Protein AF-A0A7X8HCX0-F1 (afdb_monomer_lite)

pLDDT: mean 92.78, std 3.49, range [80.56, 96.75]

Radius of gyration: 9.72 Å; chains: 1; bounding box: 22×21×20 Å

Sequence (40 aa):
MIELTQLSGKTFWINPHQIEYIEKNPDTTLIMLSGKRIVV

Foldseek 3Di:
DDWDAAPVRDIDDDDPVQFPDWDPDVWIWTQGVVRDIGTD

Secondary structure (DSSP, 8-state):
-EEEE-TTS-EEEE-GGGEEEEEESSSEEEEETTS-EEE-

Structure (mmCIF, N/CA/C/O backbone):
data_AF-A0A7X8HCX0-F1
#
_entry.id   AF-A0A7X8HCX0-F1
#
loop_
_atom_site.group_PDB
_atom_site.id
_atom_site.type_symbol
_atom_site.label_atom_id
_atom_site.label_alt_id
_atom_site.label_comp_id
_atom_site.label_asym_id
_atom_site.label_entity_id
_atom_site.label_seq_id
_atom_site.pdbx_PDB_ins_code
_atom_site.Cartn_x
_atom_site.Cartn_y
_atom_site.Cartn_z
_atom_site.occupancy
_atom_site.B_iso_or_equiv
_atom_site.auth_seq_id
_atom_site.auth_comp_i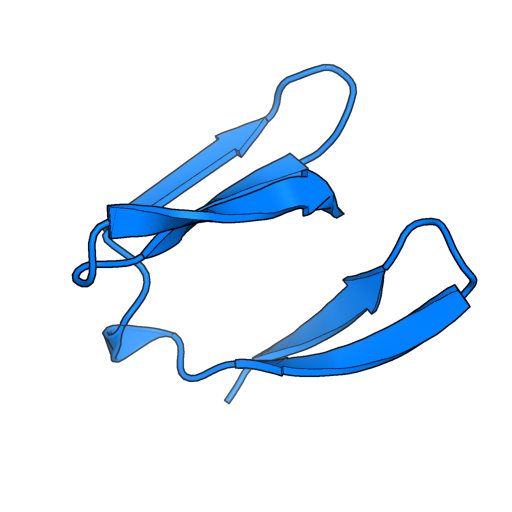d
_atom_site.auth_asym_id
_atom_site.auth_atom_id
_atom_site.pdbx_PDB_model_num
ATOM 1 N N . MET A 1 1 ? 8.354 -5.394 4.418 1.00 90.31 1 MET A N 1
ATOM 2 C CA . MET A 1 1 ? 6.878 -5.499 4.415 1.00 90.31 1 MET A CA 1
ATOM 3 C C . MET A 1 1 ? 6.322 -4.130 4.754 1.00 90.31 1 MET A C 1
ATOM 5 O O . MET A 1 1 ? 6.900 -3.490 5.622 1.00 90.31 1 MET A O 1
ATOM 9 N N . ILE A 1 2 ? 5.283 -3.674 4.056 1.00 93.94 2 ILE A N 1
ATOM 10 C CA . ILE A 1 2 ? 4.616 -2.386 4.310 1.00 93.94 2 ILE A CA 1
ATOM 11 C C . ILE A 1 2 ? 3.184 -2.677 4.759 1.00 93.94 2 ILE A C 1
ATOM 13 O O . ILE A 1 2 ? 2.499 -3.465 4.103 1.00 93.94 2 ILE A O 1
ATOM 17 N N . GLU A 1 3 ? 2.759 -2.072 5.866 1.00 95.56 3 GLU A N 1
ATOM 18 C CA . GLU A 1 3 ? 1.366 -2.089 6.314 1.00 95.56 3 GLU A CA 1
ATOM 19 C C . GLU A 1 3 ? 0.596 -0.964 5.623 1.00 95.56 3 GLU A C 1
ATOM 21 O O . GLU A 1 3 ? 1.051 0.179 5.584 1.00 95.56 3 GLU A O 1
ATOM 26 N N . LEU A 1 4 ? -0.563 -1.297 5.065 1.00 93.81 4 LEU A N 1
ATOM 27 C CA . LEU A 1 4 ? -1.474 -0.352 4.439 1.00 93.81 4 LEU A CA 1
ATOM 28 C C . LEU A 1 4 ? -2.877 -0.540 4.997 1.00 93.81 4 LEU A C 1
ATOM 30 O O . LEU A 1 4 ? -3.276 -1.644 5.372 1.00 93.81 4 LEU A O 1
ATOM 34 N N . THR A 1 5 ? -3.642 0.544 4.988 1.00 94.19 5 THR A N 1
ATOM 35 C CA . THR A 1 5 ? -5.054 0.544 5.365 1.00 94.19 5 THR A CA 1
ATOM 36 C C . THR A 1 5 ? -5.869 0.881 4.129 1.00 94.19 5 THR A C 1
ATOM 38 O O . THR A 1 5 ? -5.603 1.883 3.480 1.00 94.19 5 THR A O 1
ATOM 41 N N . GLN A 1 6 ? -6.828 0.029 3.769 1.00 90.12 6 GLN A N 1
ATOM 42 C CA . GLN A 1 6 ? -7.767 0.328 2.686 1.00 90.12 6 GLN A CA 1
ATOM 43 C C . GLN A 1 6 ? -8.736 1.432 3.111 1.00 90.12 6 GLN A C 1
ATOM 45 O O . GLN A 1 6 ? -9.012 1.587 4.300 1.00 90.12 6 GLN A O 1
ATOM 50 N N . LEU A 1 7 ? -9.380 2.078 2.139 1.00 87.06 7 LEU A N 1
ATOM 51 C CA . LEU A 1 7 ? -10.472 3.033 2.376 1.00 87.06 7 LEU A CA 1
ATOM 52 C C . LEU A 1 7 ? -11.617 2.458 3.237 1.00 87.06 7 LEU A C 1
ATOM 54 O O . LEU A 1 7 ? -12.320 3.198 3.917 1.00 87.06 7 LEU A O 1
ATOM 58 N N . SER A 1 8 ? -11.788 1.130 3.261 1.00 87.81 8 SER A N 1
ATOM 59 C CA . SER A 1 8 ? -12.761 0.443 4.122 1.00 87.81 8 SER A CA 1
ATOM 60 C C . SER A 1 8 ? -12.302 0.256 5.581 1.00 87.81 8 SER A C 1
ATOM 62 O O . SER A 1 8 ? -12.979 -0.435 6.339 1.00 87.81 8 SER A O 1
ATOM 64 N N . GLY A 1 9 ? -11.125 0.761 5.965 1.00 91.56 9 GLY A N 1
ATOM 65 C CA . GLY A 1 9 ? -10.524 0.598 7.296 1.00 91.56 9 GLY A CA 1
ATOM 66 C C . GLY A 1 9 ? -9.820 -0.744 7.537 1.00 91.56 9 GLY A C 1
ATOM 67 O O . GLY A 1 9 ? -9.353 -1.004 8.644 1.00 91.56 9 GLY A O 1
ATOM 68 N N . LYS A 1 10 ? -9.728 -1.620 6.527 1.00 93.69 10 LYS A N 1
ATOM 69 C CA . LYS A 1 10 ? -9.062 -2.924 6.660 1.00 93.69 10 LYS A CA 1
ATOM 70 C C . LYS A 1 10 ? -7.552 -2.781 6.484 1.00 93.69 10 LYS A C 1
ATOM 72 O O . LYS A 1 10 ? -7.103 -2.316 5.436 1.00 93.69 10 LYS A O 1
ATOM 77 N N . THR A 1 11 ? -6.783 -3.258 7.458 1.00 95.81 11 THR A N 1
ATOM 78 C CA . THR A 1 11 ? -5.321 -3.316 7.368 1.00 95.81 11 THR A CA 1
ATOM 79 C C . THR A 1 11 ? -4.856 -4.574 6.638 1.00 95.81 11 THR A C 1
ATOM 81 O O . THR A 1 11 ? -5.459 -5.650 6.727 1.00 95.81 11 THR A O 1
ATOM 84 N N . PHE A 1 12 ? -3.792 -4.438 5.857 1.00 94.12 12 PHE A N 1
ATOM 85 C CA . PHE A 1 12 ? -3.158 -5.537 5.143 1.00 94.12 12 PHE A CA 1
ATOM 86 C C . PHE A 1 12 ? -1.684 -5.232 4.895 1.00 94.12 12 PHE A C 1
ATOM 88 O O . PHE A 1 12 ? -1.240 -4.087 4.942 1.00 94.12 12 PHE A O 1
ATOM 95 N N . TRP A 1 13 ? -0.927 -6.285 4.608 1.00 95.38 13 TRP A N 1
ATOM 96 C CA . TRP A 1 13 ? 0.508 -6.196 4.394 1.00 95.38 13 TRP A CA 1
ATOM 97 C C . TRP A 1 13 ? 0.847 -6.479 2.941 1.00 95.38 13 TRP A C 1
ATOM 99 O O . TRP A 1 13 ? 0.330 -7.431 2.350 1.00 95.38 13 TRP A O 1
ATOM 109 N N . ILE A 1 14 ? 1.755 -5.684 2.382 1.00 93.94 14 ILE A N 1
ATOM 110 C CA . ILE A 1 14 ? 2.290 -5.901 1.040 1.00 93.94 14 ILE A CA 1
ATOM 111 C C . ILE A 1 14 ? 3.807 -6.045 1.053 1.00 93.94 14 ILE A C 1
ATOM 113 O O . ILE A 1 14 ? 4.522 -5.492 1.900 1.00 93.94 14 ILE A O 1
ATOM 117 N N . ASN A 1 15 ? 4.303 -6.797 0.076 1.00 95.31 15 ASN A N 1
ATOM 118 C CA . ASN A 1 15 ? 5.725 -6.889 -0.188 1.00 95.31 15 ASN A CA 1
ATOM 119 C C . ASN A 1 15 ? 6.156 -5.686 -1.050 1.00 95.31 15 ASN A C 1
ATOM 121 O O . ASN A 1 15 ? 5.718 -5.599 -2.197 1.00 95.31 15 ASN A O 1
ATOM 125 N N . PRO A 1 16 ? 7.017 -4.781 -0.548 1.00 92.69 16 PRO A N 1
ATOM 126 C CA . PRO A 1 16 ? 7.461 -3.615 -1.311 1.00 92.69 16 PRO A CA 1
ATOM 127 C C . PRO A 1 16 ? 8.204 -3.980 -2.597 1.00 92.69 16 PRO A C 1
ATOM 129 O O . PRO A 1 16 ? 8.101 -3.258 -3.578 1.00 92.69 16 PRO A O 1
ATOM 132 N N . HIS A 1 17 ? 8.891 -5.125 -2.631 1.00 95.69 17 HIS A N 1
ATOM 133 C CA . HIS A 1 17 ? 9.606 -5.583 -3.8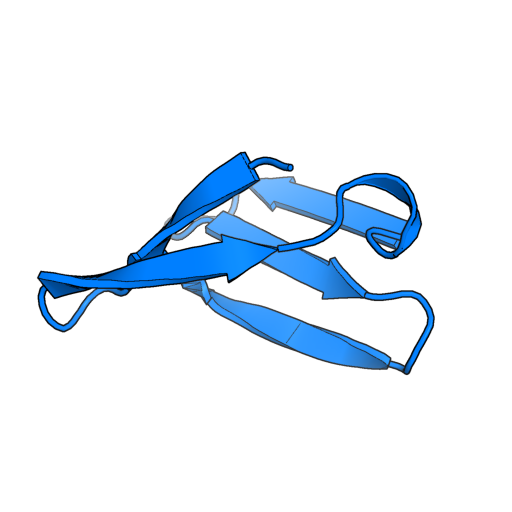26 1.00 95.69 17 HIS A CA 1
ATOM 134 C C . HIS A 1 17 ? 8.674 -5.987 -4.976 1.00 95.69 17 HIS A C 1
ATOM 136 O O . HIS A 1 17 ? 9.142 -6.259 -6.074 1.00 95.69 17 HIS A O 1
ATOM 142 N N . GLN A 1 18 ? 7.367 -6.079 -4.721 1.00 95.25 18 GLN A N 1
ATOM 143 C CA . GLN A 1 18 ? 6.367 -6.354 -5.747 1.00 95.25 18 GLN A CA 1
ATOM 144 C C . GLN A 1 18 ? 5.664 -5.090 -6.248 1.00 95.25 18 GLN A C 1
ATOM 146 O O . GLN A 1 18 ? 4.798 -5.208 -7.110 1.00 95.25 18 GLN A O 1
ATOM 151 N N . ILE A 1 19 ? 6.000 -3.913 -5.717 1.00 95.81 19 ILE A N 1
ATOM 152 C CA . ILE A 1 19 ? 5.472 -2.635 -6.193 1.00 95.81 19 ILE A CA 1
ATOM 153 C C . ILE A 1 19 ? 6.301 -2.212 -7.405 1.00 95.81 19 ILE A C 1
ATOM 155 O O . ILE A 1 19 ? 7.526 -2.167 -7.340 1.00 95.81 19 ILE A O 1
ATOM 159 N N . GLU A 1 20 ? 5.624 -1.906 -8.501 1.00 96.75 20 GLU A N 1
ATOM 160 C CA . GLU A 1 20 ? 6.230 -1.335 -9.698 1.00 96.75 20 GLU A CA 1
ATOM 161 C C . GLU A 1 20 ? 6.417 0.175 -9.523 1.00 96.75 20 GLU A C 1
ATOM 163 O O . GLU A 1 20 ? 7.530 0.685 -9.629 1.00 96.75 20 GLU A O 1
ATOM 168 N N . TYR A 1 21 ? 5.338 0.885 -9.182 1.00 94.81 21 TYR A N 1
ATOM 169 C CA . TYR A 1 21 ? 5.360 2.303 -8.830 1.00 94.81 21 TYR A CA 1
ATOM 170 C C . TYR A 1 21 ? 4.118 2.692 -8.011 1.00 94.81 21 TYR A C 1
ATOM 172 O O . TYR A 1 21 ? 3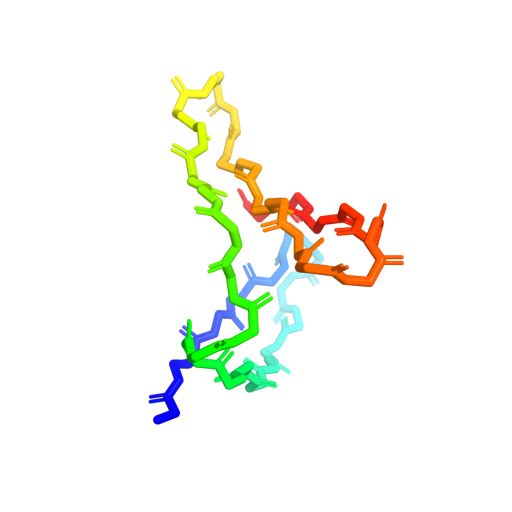.145 1.938 -7.910 1.00 94.81 21 TYR A O 1
ATOM 180 N N . ILE A 1 22 ? 4.174 3.872 -7.389 1.00 95.00 22 ILE A N 1
ATOM 181 C CA . ILE A 1 22 ? 3.099 4.435 -6.564 1.00 95.00 22 ILE A CA 1
ATOM 182 C C . ILE A 1 22 ? 2.698 5.785 -7.153 1.00 95.00 22 ILE A C 1
ATOM 184 O O . ILE A 1 22 ? 3.55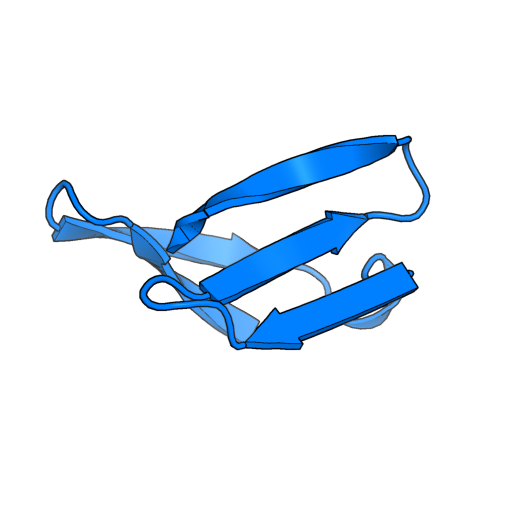2 6.645 -7.368 1.00 95.00 22 ILE A O 1
ATOM 188 N N . GLU A 1 23 ? 1.403 5.983 -7.374 1.00 95.62 23 GLU A N 1
ATOM 189 C CA . GLU A 1 23 ? 0.829 7.241 -7.843 1.00 95.62 23 GLU A CA 1
ATOM 190 C C . GLU A 1 23 ? 0.058 7.934 -6.725 1.00 95.62 23 GLU A C 1
ATOM 192 O O . GLU A 1 23 ? -0.800 7.337 -6.068 1.00 95.62 23 GLU A O 1
ATOM 197 N N . LYS A 1 24 ? 0.335 9.227 -6.548 1.00 88.94 24 LYS A N 1
ATOM 198 C CA . LYS A 1 24 ? -0.406 10.101 -5.642 1.00 88.94 24 LYS A CA 1
ATOM 199 C C . LYS A 1 24 ? -1.434 10.904 -6.441 1.00 88.94 24 LYS A C 1
ATOM 201 O O . LYS A 1 24 ? -1.181 12.048 -6.813 1.00 88.94 24 LYS A O 1
ATOM 206 N N . ASN A 1 25 ? -2.570 10.274 -6.716 1.00 80.56 25 ASN A N 1
ATOM 207 C CA . ASN A 1 25 ? -3.791 10.929 -7.198 1.00 80.56 25 ASN A CA 1
ATOM 208 C C . ASN A 1 25 ? -4.604 11.363 -5.941 1.00 80.56 25 ASN A C 1
ATOM 210 O O . ASN A 1 25 ? -4.017 11.290 -4.856 1.00 80.56 25 ASN A O 1
ATOM 214 N N . PRO A 1 26 ? -5.857 11.888 -5.970 1.00 83.69 26 PRO A N 1
ATOM 215 C CA . PRO A 1 26 ? -6.514 12.267 -4.704 1.00 83.69 26 PRO A CA 1
ATOM 216 C C . PRO A 1 26 ? -6.524 11.114 -3.681 1.00 83.69 26 PRO A C 1
ATOM 218 O O . PRO A 1 26 ? -6.356 11.375 -2.492 1.00 83.69 26 PRO A O 1
ATOM 221 N N . ASP A 1 27 ? -6.563 9.870 -4.176 1.00 87.50 27 ASP A N 1
ATOM 222 C CA . ASP A 1 27 ? -6.254 8.63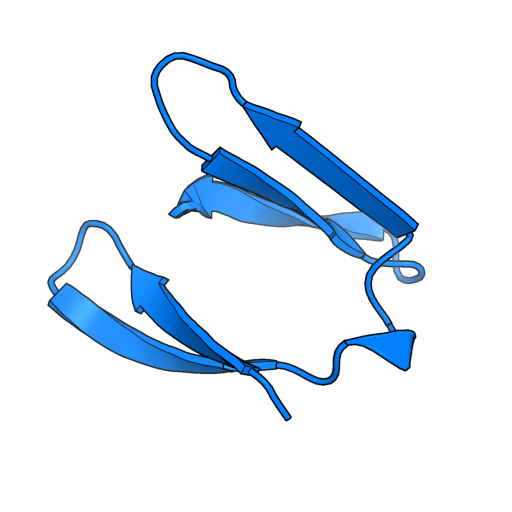6 -3.445 1.00 87.50 27 ASP A CA 1
ATOM 223 C C . ASP A 1 27 ? -4.908 8.029 -3.908 1.00 87.50 27 ASP A C 1
ATOM 225 O O . ASP A 1 27 ? -4.448 8.263 -5.037 1.00 87.50 27 ASP A O 1
ATOM 229 N N . THR A 1 28 ? -4.263 7.212 -3.067 1.00 93.06 28 THR A N 1
ATOM 230 C CA . THR A 1 28 ? -2.964 6.599 -3.394 1.00 93.06 28 THR A CA 1
ATOM 231 C C . THR A 1 28 ? -3.171 5.287 -4.142 1.00 93.06 28 THR A C 1
ATOM 233 O O . THR A 1 28 ? -3.817 4.366 -3.650 1.00 93.06 28 THR A O 1
ATOM 236 N N . THR A 1 29 ? -2.586 5.158 -5.333 1.00 94.56 29 THR A N 1
ATOM 237 C CA . THR A 1 29 ? -2.656 3.922 -6.125 1.00 94.56 29 THR A CA 1
ATOM 238 C C . THR A 1 29 ? -1.297 3.241 -6.179 1.00 94.56 29 THR A C 1
ATOM 240 O O . THR A 1 29 ? -0.299 3.841 -6.566 1.00 94.56 29 THR A O 1
ATOM 243 N N . LEU A 1 30 ? -1.261 1.965 -5.816 1.00 94.88 30 LEU A N 1
ATOM 244 C CA . LEU A 1 30 ? -0.101 1.099 -5.946 1.00 94.88 30 LEU A CA 1
ATOM 245 C C . LEU A 1 30 ? -0.290 0.188 -7.152 1.00 94.88 30 LEU A C 1
ATOM 247 O O . LEU A 1 30 ? -1.271 -0.562 -7.234 1.00 94.88 30 LEU A O 1
ATOM 251 N N . ILE A 1 31 ? 0.671 0.234 -8.066 1.00 96.12 31 ILE A N 1
ATOM 252 C CA . ILE A 1 31 ? 0.754 -0.666 -9.206 1.00 96.12 31 ILE A CA 1
ATOM 253 C C . ILE A 1 31 ? 1.766 -1.747 -8.848 1.00 96.12 31 ILE A C 1
ATOM 255 O O . ILE A 1 31 ? 2.897 -1.447 -8.474 1.00 96.12 31 IL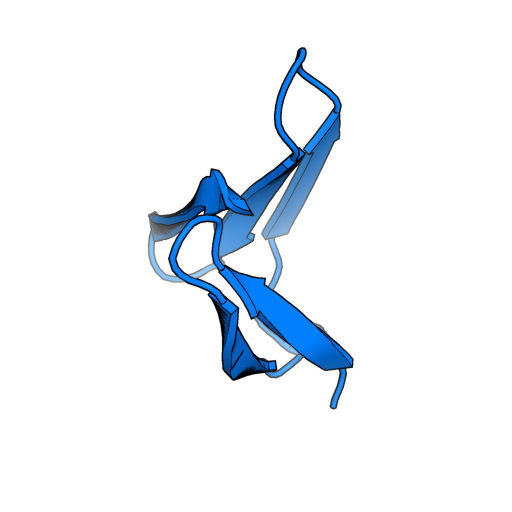E A O 1
ATOM 259 N N . MET A 1 32 ? 1.347 -3.007 -8.910 1.00 96.00 32 MET A N 1
ATOM 260 C CA . MET A 1 32 ? 2.196 -4.157 -8.606 1.00 96.00 32 MET A CA 1
ATOM 261 C C . MET A 1 32 ? 2.790 -4.736 -9.892 1.00 96.00 32 MET A C 1
ATOM 263 O O . MET A 1 32 ? 2.116 -4.744 -10.918 1.00 96.00 32 MET A O 1
ATOM 267 N N . LEU A 1 33 ? 3.965 -5.366 -9.804 1.00 95.62 33 LEU A N 1
ATOM 268 C CA . LEU A 1 33 ? 4.630 -6.065 -10.919 1.00 95.62 33 LEU A CA 1
ATOM 269 C C . LEU A 1 33 ? 3.766 -7.162 -11.569 1.00 95.62 33 LEU A C 1
ATOM 271 O O . LEU A 1 33 ? 4.017 -7.584 -12.691 1.00 95.62 33 LEU A O 1
ATOM 275 N N . SER A 1 34 ? 2.747 -7.656 -10.861 1.00 93.56 34 SER A N 1
ATOM 276 C CA . SER A 1 34 ? 1.773 -8.618 -11.388 1.00 93.56 34 SER A CA 1
ATOM 277 C C . SER A 1 34 ? 0.669 -7.986 -12.247 1.00 93.56 34 SER A C 1
ATOM 279 O O . SER A 1 34 ? -0.212 -8.700 -12.718 1.00 93.56 34 SER A O 1
ATOM 281 N N . GLY A 1 35 ? 0.648 -6.658 -12.392 1.00 91.06 35 GLY A N 1
ATOM 282 C CA . GLY A 1 35 ? -0.448 -5.893 -12.991 1.00 91.06 35 GLY A CA 1
ATOM 283 C C . GLY A 1 35 ? -1.616 -5.614 -12.035 1.00 91.06 35 GLY A C 1
ATOM 284 O O . GLY A 1 35 ? -2.567 -4.921 -12.405 1.00 91.06 35 GLY A O 1
ATOM 285 N N . LYS A 1 36 ? -1.572 -6.119 -10.791 1.00 93.38 36 LYS A N 1
ATOM 286 C CA . LYS A 1 36 ? -2.587 -5.818 -9.770 1.00 93.38 36 LYS A CA 1
ATOM 287 C C . LYS A 1 36 ? -2.506 -4.345 -9.365 1.00 93.38 36 LYS A C 1
ATOM 289 O O . LYS A 1 36 ? -1.425 -3.838 -9.084 1.00 93.38 36 LYS A O 1
ATOM 294 N N . ARG A 1 37 ? -3.663 -3.690 -9.262 1.00 93.38 37 ARG A N 1
ATOM 295 C CA . ARG A 1 37 ? -3.792 -2.312 -8.770 1.00 93.38 37 ARG A CA 1
ATOM 296 C C . ARG A 1 37 ? -4.452 -2.312 -7.401 1.00 93.38 37 ARG A C 1
ATOM 298 O O . ARG A 1 37 ? -5.428 -3.033 -7.188 1.00 93.38 37 ARG A O 1
ATOM 305 N N . ILE A 1 38 ? -3.907 -1.538 -6.473 1.00 91.50 38 ILE A N 1
ATOM 306 C CA . ILE A 1 38 ? -4.433 -1.391 -5.116 1.00 91.50 38 ILE A CA 1
ATOM 307 C C . ILE A 1 38 ? -4.613 0.098 -4.855 1.00 91.50 38 ILE A C 1
ATOM 309 O O . ILE A 1 38 ? -3.659 0.851 -4.989 1.00 91.50 38 ILE A O 1
ATOM 313 N N . VAL A 1 39 ? -5.825 0.505 -4.489 1.00 92.00 39 VAL A N 1
ATOM 314 C CA . VAL A 1 39 ? -6.138 1.888 -4.112 1.00 92.00 39 VAL A CA 1
ATOM 315 C C . VAL A 1 39 ? -6.287 1.939 -2.596 1.00 92.00 39 VAL A C 1
ATOM 317 O O . VAL A 1 39 ? -6.999 1.103 -2.025 1.00 92.00 39 VAL A O 1
ATOM 320 N N . VAL A 1 40 ? -5.574 2.865 -1.960 1.00 91.06 40 VAL A N 1
ATOM 321 C CA . VAL A 1 40 ? -5.580 3.116 -0.514 1.00 91.06 40 VAL A CA 1
ATOM 322 C C . VAL A 1 40 ? -5.784 4.589 -0.208 1.00 91.06 40 VAL A C 1
ATOM 324 O O . VAL A 1 40 ? -5.304 5.443 -0.995 1.00 91.06 40 VAL A O 1
#